Protein AF-A0A662SEN5-F1 (afdb_monomer_lite)

pLDDT: mean 79.91, std 11.09, range [54.0, 91.31]

Sequence (43 aa):
EDVARNVAVKLNNDGRVLGYEIEVESLESIHNHNAYAYIKREG

Foldseek 3Di:
DVVQVVVVVVLVVDPVNQWDKDWDWDDDPVDNDIDIDIDIDHD

Structure (mmCIF, N/CA/C/O backbone):
data_AF-A0A662SEN5-F1
#
_entry.id   AF-A0A662SEN5-F1
#
loop_
_atom_site.group_PDB
_atom_site.id
_atom_site.type_symbol
_atom_site.label_atom_id
_atom_site.label_alt_id
_atom_site.label_comp_id
_atom_site.label_asym_id
_atom_site.label_entity_id
_atom_site.label_seq_id
_atom_site.pdbx_PDB_ins_code
_atom_site.Cartn_x
_atom_site.Cartn_y
_atom_site.Cartn_z
_atom_site.occupancy
_atom_site.B_iso_or_equiv
_atom_site.auth_seq_id
_atom_site.auth_comp_id
_atom_site.auth_asym_id
_atom_site.auth_atom_id
_atom_site.pdbx_PDB_model_num
ATOM 1 N N . GLU A 1 1 ? 9.158 0.831 -6.742 1.00 59.25 1 GLU A N 1
ATOM 2 C CA . GLU A 1 1 ? 8.939 0.160 -5.436 1.00 59.25 1 GLU A CA 1
ATOM 3 C C . GLU A 1 1 ? 8.543 1.130 -4.312 1.00 59.25 1 GLU A C 1
ATOM 5 O O . GLU A 1 1 ? 7.473 0.963 -3.736 1.00 59.25 1 GLU A O 1
ATOM 10 N N . ASP A 1 2 ? 9.332 2.180 -4.037 1.00 72.38 2 ASP A N 1
ATOM 11 C CA . ASP A 1 2 ? 9.069 3.118 -2.923 1.00 72.38 2 ASP A CA 1
ATOM 12 C C . ASP A 1 2 ? 7.716 3.856 -3.029 1.00 72.38 2 ASP A C 1
ATOM 14 O O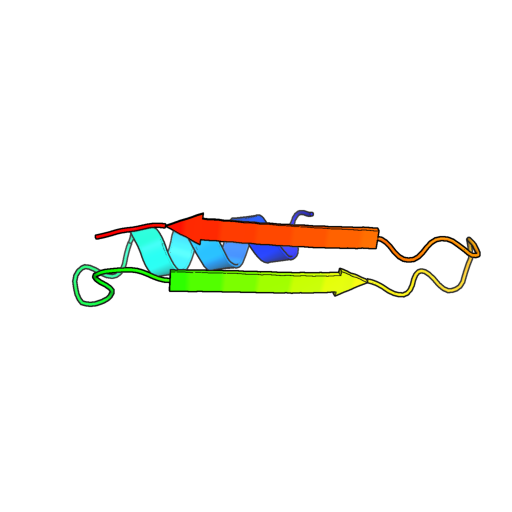 . ASP A 1 2 ? 7.007 4.045 -2.039 1.00 72.38 2 ASP A O 1
ATOM 18 N N . VAL A 1 3 ? 7.294 4.186 -4.254 1.00 77.31 3 VAL A N 1
ATOM 19 C CA . VAL A 1 3 ? 6.008 4.853 -4.527 1.00 77.31 3 VAL A CA 1
ATOM 20 C C . VAL A 1 3 ? 4.815 3.992 -4.100 1.00 77.31 3 VAL A C 1
ATOM 22 O O . VAL A 1 3 ? 3.956 4.465 -3.357 1.00 77.31 3 VAL A O 1
ATOM 25 N N . ALA A 1 4 ? 4.784 2.719 -4.508 1.00 81.69 4 ALA A N 1
ATOM 26 C CA . ALA A 1 4 ? 3.693 1.799 -4.178 1.00 81.69 4 ALA A CA 1
ATOM 27 C C . ALA A 1 4 ? 3.550 1.642 -2.656 1.00 81.69 4 ALA A C 1
ATOM 29 O O . ALA A 1 4 ? 2.451 1.698 -2.102 1.00 81.69 4 ALA A O 1
ATOM 30 N N . ARG A 1 5 ? 4.687 1.525 -1.964 1.00 84.62 5 ARG A N 1
ATOM 31 C CA . ARG A 1 5 ? 4.740 1.367 -0.512 1.00 84.62 5 ARG A CA 1
ATOM 32 C C . ARG A 1 5 ? 4.257 2.614 0.234 1.00 84.62 5 ARG A C 1
ATOM 34 O O . ARG A 1 5 ? 3.496 2.483 1.189 1.00 84.62 5 ARG A O 1
ATOM 41 N N . ASN A 1 6 ? 4.638 3.816 -0.203 1.00 88.06 6 ASN A N 1
ATOM 42 C CA . ASN A 1 6 ? 4.151 5.064 0.398 1.00 88.06 6 ASN A CA 1
ATOM 43 C C . ASN A 1 6 ? 2.630 5.224 0.252 1.00 88.06 6 ASN A C 1
ATOM 45 O O . ASN A 1 6 ? 1.961 5.666 1.188 1.00 88.06 6 ASN A O 1
ATOM 49 N N . VAL A 1 7 ? 2.075 4.846 -0.901 1.00 87.19 7 VAL A N 1
ATOM 50 C CA . VAL A 1 7 ? 0.624 4.879 -1.142 1.00 87.19 7 VAL A CA 1
ATOM 51 C C . VAL A 1 7 ? -0.094 3.854 -0.258 1.00 87.19 7 VAL A C 1
ATOM 53 O O . VAL A 1 7 ? -1.063 4.208 0.413 1.00 87.19 7 VAL A O 1
ATOM 56 N N . ALA A 1 8 ? 0.432 2.630 -0.153 1.00 88.19 8 ALA A N 1
ATOM 57 C CA . ALA A 1 8 ? -0.127 1.579 0.701 1.00 88.19 8 ALA A CA 1
ATOM 58 C C . ALA A 1 8 ? -0.157 1.974 2.186 1.00 88.19 8 ALA A C 1
ATOM 60 O O . ALA A 1 8 ? -1.146 1.736 2.875 1.00 88.19 8 ALA A O 1
ATOM 61 N N . VAL A 1 9 ? 0.897 2.627 2.690 1.00 89.88 9 VAL A N 1
ATOM 62 C CA . VAL A 1 9 ? 0.949 3.108 4.082 1.00 89.88 9 VAL A CA 1
ATOM 63 C C . VAL A 1 9 ? -0.109 4.179 4.347 1.00 89.88 9 VAL A C 1
ATOM 65 O O . VAL A 1 9 ? -0.749 4.146 5.397 1.00 89.88 9 VAL A O 1
ATOM 68 N N . LYS A 1 10 ? -0.333 5.105 3.406 1.00 89.94 10 LYS A N 1
ATOM 69 C CA . LYS A 1 10 ? -1.381 6.129 3.541 1.00 89.94 10 LYS A CA 1
ATOM 70 C C . LYS A 1 10 ? -2.773 5.507 3.561 1.00 89.94 10 LYS A C 1
ATOM 72 O O . LYS A 1 10 ? -3.565 5.851 4.430 1.00 89.94 10 LYS A O 1
ATOM 77 N N . LEU A 1 11 ? -3.036 4.562 2.659 1.00 88.50 11 LEU A N 1
ATOM 78 C CA . LEU A 1 11 ? -4.315 3.852 2.589 1.00 88.50 11 LEU A CA 1
ATOM 79 C C . LEU A 1 11 ? -4.547 2.966 3.819 1.00 88.50 11 LEU A C 1
ATOM 81 O O . LEU A 1 11 ? -5.655 2.913 4.329 1.00 88.50 11 LEU A O 1
ATOM 85 N N . ASN A 1 12 ? -3.497 2.344 4.364 1.00 86.31 12 ASN A N 1
ATOM 86 C CA . ASN A 1 12 ? -3.576 1.586 5.616 1.00 86.31 12 ASN A CA 1
ATOM 87 C C . ASN A 1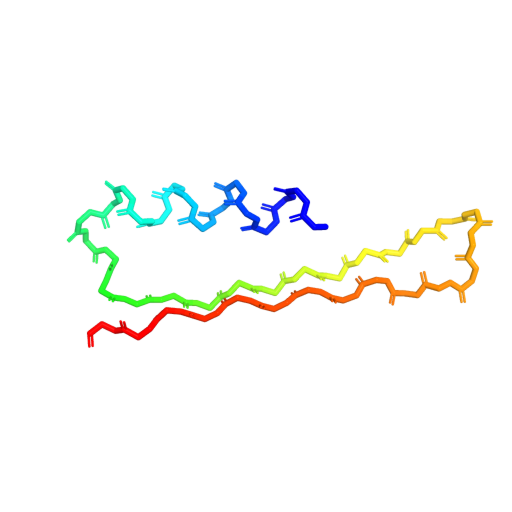 12 ? -3.940 2.439 6.833 1.00 86.31 12 ASN A C 1
ATOM 89 O O . ASN A 1 12 ? -4.457 1.899 7.808 1.00 86.31 12 ASN A O 1
ATOM 93 N N . ASN A 1 13 ? -3.614 3.730 6.806 1.00 88.94 13 ASN A N 1
ATOM 94 C CA . ASN A 1 13 ? -3.901 4.657 7.897 1.00 88.94 13 ASN A CA 1
ATOM 95 C C . ASN A 1 13 ? -5.277 5.327 7.743 1.00 88.94 13 ASN A C 1
ATOM 97 O O . ASN A 1 13 ? -5.734 6.025 8.646 1.00 88.94 13 ASN A O 1
ATOM 101 N N . ASP A 1 14 ? -5.946 5.116 6.608 1.00 87.62 14 ASP A N 1
ATOM 102 C CA . ASP A 1 14 ? -7.295 5.601 6.366 1.00 87.62 14 ASP A CA 1
ATOM 103 C C . ASP A 1 14 ? -8.312 4.503 6.703 1.00 87.62 14 ASP A C 1
ATOM 105 O O . ASP A 1 14 ? -8.532 3.562 5.945 1.00 87.62 14 ASP A O 1
ATOM 109 N N . GLY A 1 15 ? -8.961 4.631 7.863 1.00 83.94 15 GLY A N 1
ATOM 110 C CA . GLY A 1 15 ? -9.957 3.663 8.338 1.00 83.94 15 GLY A CA 1
ATOM 111 C C . GLY A 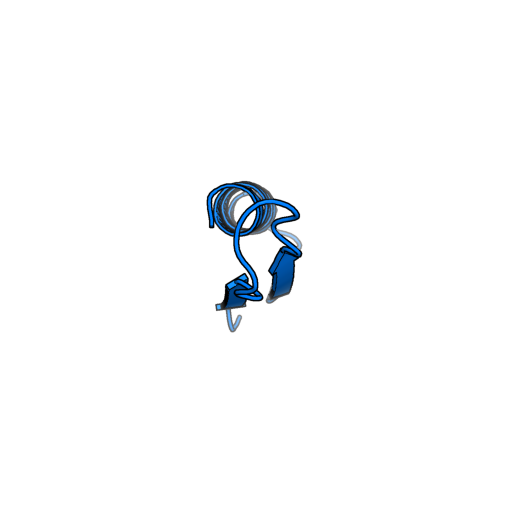1 15 ? -11.245 3.592 7.505 1.00 83.94 15 GLY A C 1
ATOM 112 O O . GLY A 1 15 ? -12.130 2.809 7.838 1.00 83.94 15 GLY A O 1
ATOM 113 N N . ARG A 1 16 ? -11.390 4.409 6.451 1.00 89.38 16 ARG A N 1
ATOM 114 C CA . ARG 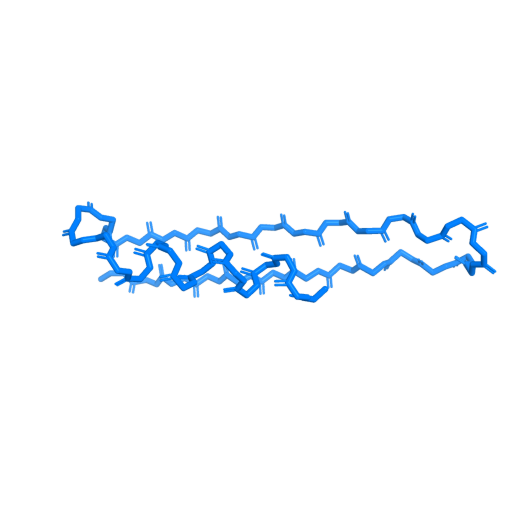A 1 16 ? -12.513 4.338 5.500 1.00 89.38 16 ARG A CA 1
ATOM 115 C C . ARG A 1 16 ? -12.206 3.417 4.325 1.00 89.38 16 ARG A C 1
ATOM 117 O O . ARG A 1 16 ? -13.127 2.998 3.626 1.00 89.38 16 ARG A O 1
ATOM 124 N N . VAL A 1 17 ? -10.931 3.117 4.091 1.00 86.25 17 VAL A N 1
ATOM 125 C CA . VAL A 1 17 ? -10.496 2.249 3.003 1.00 86.25 17 VAL A CA 1
ATOM 126 C C . VAL A 1 17 ? -10.528 0.811 3.501 1.00 86.25 17 VAL A C 1
ATOM 128 O O . VAL A 1 17 ? -9.630 0.350 4.199 1.00 86.25 17 VAL A O 1
ATOM 131 N N . LEU A 1 18 ? -11.597 0.104 3.141 1.00 86.31 18 LEU A N 1
ATOM 132 C CA . LEU A 1 18 ? -11.783 -1.302 3.502 1.00 86.31 18 LEU A CA 1
ATOM 133 C C . LEU A 1 18 ? -10.816 -2.210 2.730 1.00 86.31 18 LEU A C 1
ATOM 135 O O . LEU A 1 18 ? -10.278 -3.149 3.293 1.00 86.31 18 LEU A O 1
ATOM 139 N N . GLY A 1 19 ? -10.523 -1.891 1.470 1.00 90.06 19 GLY A N 1
ATOM 140 C CA . GLY A 1 19 ? -9.553 -2.609 0.649 1.00 90.06 19 GLY A CA 1
ATOM 141 C C . GLY A 1 19 ? -9.046 -1.724 -0.481 1.00 90.06 19 GLY A C 1
ATOM 142 O O . GLY A 1 19 ? -9.688 -0.733 -0.835 1.00 90.06 19 GLY A O 1
ATOM 143 N N . TYR A 1 20 ? -7.879 -2.056 -1.022 1.00 90.19 20 TYR A N 1
ATOM 144 C CA . TYR A 1 20 ? -7.269 -1.292 -2.106 1.00 90.19 20 TYR A CA 1
ATOM 145 C C . TYR A 1 20 ? -6.368 -2.157 -2.982 1.00 90.19 20 TYR A C 1
ATOM 147 O O . TYR A 1 20 ? -5.842 -3.187 -2.555 1.00 90.19 20 TYR A O 1
ATOM 155 N N . GLU A 1 21 ? -6.153 -1.674 -4.198 1.00 91.31 21 GLU A N 1
ATOM 156 C CA . GLU A 1 21 ? -5.236 -2.233 -5.178 1.00 91.31 21 GLU A CA 1
ATOM 157 C C . GLU A 1 21 ? -4.369 -1.094 -5.720 1.00 91.31 21 GLU A C 1
ATOM 159 O O . GLU A 1 21 ? -4.875 -0.020 -6.048 1.00 91.31 21 GLU A O 1
ATOM 164 N N . ILE A 1 22 ? -3.053 -1.284 -5.714 1.00 89.12 22 ILE A N 1
ATOM 165 C CA . ILE A 1 22 ? -2.067 -0.284 -6.114 1.00 89.12 22 ILE A CA 1
ATOM 166 C C . ILE A 1 22 ? -1.183 -0.907 -7.176 1.00 89.12 22 ILE A C 1
ATOM 168 O O . ILE A 1 22 ? -0.468 -1.874 -6.912 1.00 89.12 22 ILE A O 1
ATOM 172 N N . GLU A 1 23 ? -1.189 -0.283 -8.343 1.00 89.44 23 GLU A N 1
ATOM 173 C CA . GLU A 1 23 ? -0.374 -0.645 -9.491 1.00 89.44 23 GLU A CA 1
ATOM 174 C C . GLU A 1 23 ? 0.632 0.462 -9.767 1.00 89.44 23 GLU A C 1
ATOM 176 O O . GLU A 1 23 ? 0.284 1.643 -9.830 1.00 89.44 23 GLU A O 1
ATOM 181 N N . VAL A 1 24 ? 1.898 0.087 -9.914 1.00 84.75 24 VAL A N 1
ATOM 182 C CA . VAL A 1 24 ? 2.966 1.010 -10.280 1.00 84.75 24 VAL A CA 1
ATOM 183 C C . VAL A 1 24 ? 3.749 0.414 -11.431 1.00 84.75 24 VAL A C 1
ATOM 185 O O . VAL A 1 24 ? 4.463 -0.572 -11.270 1.00 84.75 24 VAL A O 1
ATOM 188 N N . GLU A 1 25 ? 3.643 1.070 -12.578 1.00 83.81 25 GLU A N 1
ATOM 189 C CA . GLU A 1 25 ? 4.513 0.871 -13.726 1.00 83.81 25 GLU A CA 1
ATOM 190 C C . GLU A 1 25 ? 5.569 1.980 -13.728 1.00 83.81 25 GLU A C 1
ATOM 192 O O . GLU A 1 25 ? 5.252 3.167 -13.632 1.00 83.81 25 GLU A O 1
ATOM 197 N N . SER A 1 26 ? 6.843 1.604 -13.765 1.00 76.38 26 SER A N 1
ATOM 198 C CA . SER A 1 26 ? 7.964 2.537 -13.851 1.00 76.38 26 SER A CA 1
ATOM 199 C C . SER A 1 26 ? 8.775 2.241 -15.107 1.00 76.38 26 SER A C 1
ATOM 201 O O . SER A 1 26 ? 9.413 1.194 -15.219 1.00 76.38 26 SER A O 1
ATOM 203 N N . LEU A 1 27 ? 8.745 3.200 -16.032 1.00 70.00 27 LEU A N 1
ATOM 204 C CA . LEU A 1 27 ? 9.542 3.221 -17.254 1.00 70.00 27 LEU A CA 1
ATOM 205 C C . LEU A 1 27 ? 10.893 3.874 -16.934 1.00 70.00 27 LEU A C 1
ATOM 207 O O . LEU A 1 27 ? 10.992 5.099 -16.843 1.00 70.00 27 LEU A O 1
ATOM 211 N N . GLU A 1 28 ? 11.936 3.077 -16.714 1.00 66.44 28 GLU A N 1
ATOM 212 C CA . GLU A 1 28 ? 13.272 3.607 -16.427 1.00 66.44 28 GLU A CA 1
ATOM 213 C C . GLU A 1 28 ? 14.020 3.933 -17.730 1.00 66.44 28 GLU A C 1
ATOM 215 O O . GLU A 1 28 ? 14.481 3.053 -18.438 1.00 66.44 28 GLU A O 1
ATOM 220 N N . SER A 1 29 ? 14.199 5.213 -18.070 1.00 55.78 29 SER A N 1
ATOM 221 C CA . SER A 1 29 ? 14.786 5.616 -19.366 1.00 55.78 29 SER A CA 1
ATOM 222 C C . SER A 1 29 ? 16.270 5.252 -19.580 1.00 55.78 29 SER A C 1
ATOM 224 O O . SER A 1 29 ? 16.785 5.452 -20.677 1.00 55.78 29 SER A O 1
ATOM 226 N N . ILE A 1 30 ? 16.977 4.744 -18.562 1.00 62.19 30 ILE A N 1
ATOM 227 C CA . ILE A 1 30 ? 18.400 4.343 -18.642 1.00 62.19 30 ILE A CA 1
ATOM 228 C C . ILE A 1 30 ? 18.612 2.823 -18.700 1.00 62.19 30 ILE A C 1
ATOM 230 O O . ILE A 1 30 ? 19.713 2.364 -19.003 1.00 62.19 30 ILE A O 1
ATOM 234 N N . HIS A 1 31 ? 17.562 2.037 -18.470 1.00 57.00 31 HIS A N 1
ATOM 235 C CA . HIS A 1 31 ? 17.575 0.587 -18.597 1.00 57.00 31 HIS A CA 1
ATOM 236 C C . HIS A 1 31 ? 16.305 0.166 -19.325 1.00 57.00 31 HIS A C 1
ATOM 238 O O . HIS A 1 31 ? 15.217 0.550 -18.939 1.00 57.00 31 HIS A O 1
ATOM 244 N N . ASN A 1 32 ? 16.408 -0.658 -20.366 1.00 54.00 32 ASN A N 1
ATOM 245 C CA . ASN A 1 32 ? 15.250 -1.175 -21.105 1.00 54.00 32 ASN A CA 1
ATOM 246 C C . ASN A 1 32 ? 14.482 -2.243 -20.285 1.00 54.00 32 ASN A C 1
ATOM 248 O O . ASN A 1 32 ? 14.237 -3.353 -20.758 1.00 54.00 32 ASN A O 1
ATOM 252 N N . HIS A 1 33 ? 14.186 -1.940 -19.023 1.00 60.59 33 HIS A N 1
ATOM 2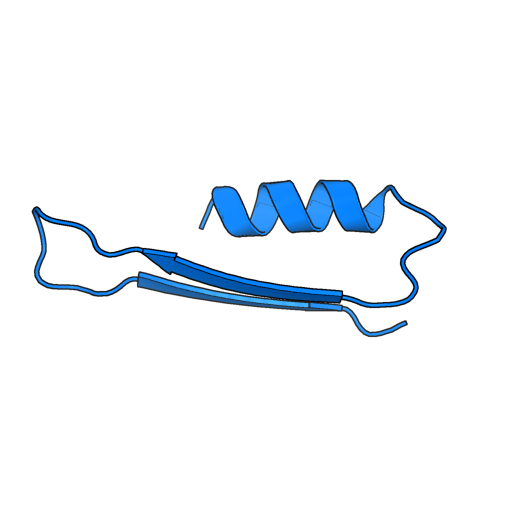53 C CA . HIS A 1 33 ? 13.465 -2.765 -18.075 1.00 60.59 33 HIS A CA 1
ATOM 254 C C . HIS A 1 33 ? 12.281 -1.958 -17.551 1.00 60.59 33 HIS A C 1
ATOM 256 O O . HIS A 1 33 ? 12.440 -0.850 -17.046 1.00 60.59 33 HIS A O 1
ATOM 262 N N . ASN A 1 34 ? 11.091 -2.528 -17.700 1.00 66.06 34 ASN A N 1
ATOM 263 C CA . ASN A 1 34 ? 9.869 -1.956 -17.167 1.00 66.06 34 ASN A CA 1
ATOM 264 C C . ASN A 1 34 ? 9.676 -2.551 -15.769 1.00 66.06 34 ASN A C 1
ATOM 266 O O . ASN A 1 34 ? 9.452 -3.757 -15.646 1.00 66.06 34 ASN A O 1
ATOM 270 N N . ALA A 1 35 ? 9.828 -1.747 -14.719 1.00 73.75 35 ALA A N 1
ATOM 271 C CA . ALA A 1 35 ? 9.611 -2.220 -13.358 1.00 73.75 35 ALA A CA 1
ATOM 272 C C . ALA A 1 35 ? 8.114 -2.143 -13.042 1.00 73.75 35 ALA A C 1
ATOM 274 O O . ALA A 1 35 ? 7.527 -1.060 -13.040 1.00 73.75 35 ALA A O 1
ATOM 275 N N . TYR A 1 36 ? 7.500 -3.293 -12.773 1.00 82.19 36 TYR A N 1
ATOM 276 C CA . TYR A 1 36 ? 6.098 -3.387 -12.371 1.00 82.19 36 TYR A CA 1
ATOM 277 C C . TYR A 1 36 ? 5.999 -3.811 -10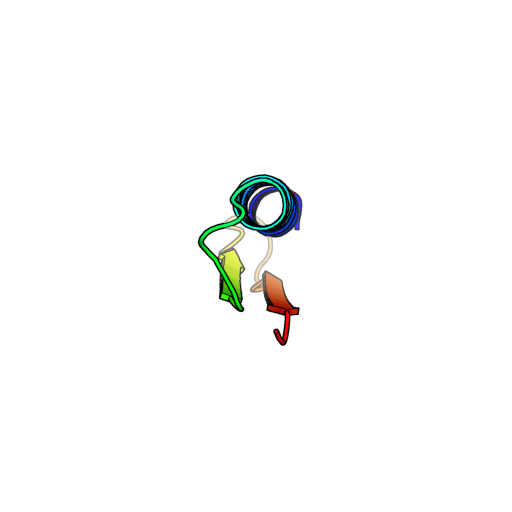.906 1.00 82.19 36 TYR A C 1
ATOM 279 O O . TYR A 1 36 ? 6.620 -4.788 -10.487 1.00 82.19 36 TYR A O 1
ATOM 287 N N . ALA A 1 37 ? 5.211 -3.077 -10.125 1.00 83.06 37 ALA A N 1
ATOM 288 C CA . ALA A 1 37 ? 4.894 -3.407 -8.745 1.00 83.06 37 ALA A CA 1
ATOM 289 C C . ALA A 1 37 ? 3.379 -3.378 -8.533 1.00 83.06 37 ALA A C 1
ATOM 291 O O . ALA A 1 37 ? 2.703 -2.441 -8.951 1.00 83.06 37 ALA A O 1
ATOM 292 N N . TYR A 1 38 ? 2.874 -4.389 -7.831 1.00 85.81 38 TYR A N 1
ATOM 293 C CA . TYR A 1 38 ? 1.459 -4.560 -7.526 1.00 85.81 38 TYR A CA 1
ATOM 294 C C . TYR A 1 38 ? 1.281 -4.862 -6.039 1.00 85.81 38 TYR A C 1
ATOM 296 O O . TYR A 1 38 ? 1.959 -5.735 -5.492 1.00 85.81 38 TYR A O 1
ATOM 304 N N . ILE A 1 39 ? 0.381 -4.137 -5.377 1.00 87.25 39 ILE A N 1
ATOM 305 C CA . ILE A 1 39 ? 0.035 -4.338 -3.968 1.00 87.25 39 ILE A CA 1
ATOM 306 C C . ILE A 1 39 ? -1.482 -4.381 -3.847 1.00 87.25 39 ILE A C 1
ATOM 308 O O . ILE A 1 39 ? -2.160 -3.414 -4.179 1.00 87.25 39 ILE A O 1
ATOM 312 N N . LYS A 1 40 ? -2.005 -5.470 -3.287 1.00 89.31 40 LYS A N 1
ATOM 313 C CA . LYS A 1 40 ? -3.424 -5.625 -2.968 1.00 89.31 40 LYS A CA 1
ATOM 314 C C . LYS A 1 40 ? -3.607 -5.824 -1.472 1.00 89.31 40 LYS A C 1
ATOM 316 O O . LYS A 1 40 ? -2.860 -6.578 -0.847 1.00 89.31 40 LYS A O 1
ATOM 321 N N . ARG A 1 41 ? -4.632 -5.188 -0.912 1.00 85.50 41 ARG A N 1
ATOM 322 C CA . ARG A 1 41 ? -5.140 -5.472 0.429 1.00 85.50 41 ARG A CA 1
ATOM 323 C C . ARG A 1 41 ? -6.633 -5.766 0.360 1.00 85.50 41 ARG A C 1
ATOM 325 O O . ARG A 1 41 ? -7.409 -4.937 -0.111 1.00 85.50 41 ARG A O 1
ATOM 332 N N . GLU A 1 42 ? -7.005 -6.940 0.855 1.00 79.56 42 GLU A N 1
ATOM 333 C CA . GLU A 1 42 ? -8.400 -7.335 1.061 1.00 79.56 42 GLU A CA 1
ATOM 334 C C . GLU A 1 42 ? -8.861 -6.904 2.459 1.00 79.56 42 GLU A C 1
ATOM 336 O O . GLU A 1 42 ? -8.058 -6.890 3.400 1.00 79.56 42 GLU A O 1
ATOM 341 N N . GLY A 1 43 ? -10.123 -6.479 2.543 1.00 66.62 43 GLY A N 1
ATOM 342 C CA . GLY A 1 43 ? -10.784 -5.989 3.756 1.00 66.62 43 GLY A CA 1
ATOM 343 C C . GLY A 1 43 ? -11.554 -7.060 4.490 1.00 66.62 43 GLY A C 1
ATOM 344 O O . GLY A 1 43 ? -12.160 -7.905 3.794 1.00 66.62 43 GLY A O 1
#

Secondary structure (DSSP, 8-state):
-HHHHHHHHHHHT-TT-S-EEEEEEEE-TTSS-EEEEEEEE--

Radius of gyration: 12.5 Å; chains: 1; bounding box: 31×14×29 Å